Protein AF-A0A496X7P3-F1 (afdb_monomer)

Radius of gyrat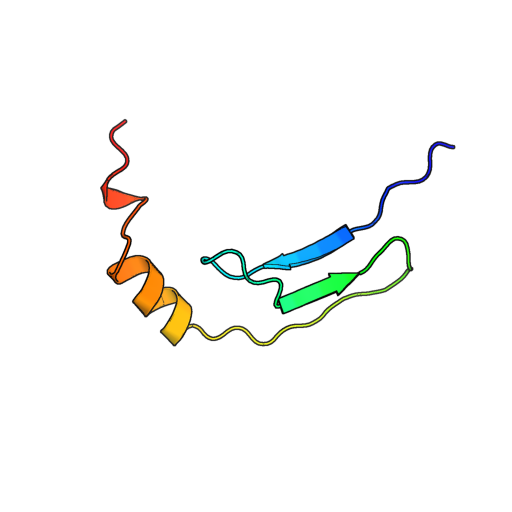ion: 15.51 Å; Cα contacts (8 Å, |Δi|>4): 45; chains: 1; bounding box: 38×13×44 Å

Nearest PDB structures (foldseek):
  4b4b-assembly1_B-2  TM=3.340E-01  e=8.502E+00  Pseudomonas aeruginosa PAO1

Structure (mmCIF, N/CA/C/O backbone):
data_AF-A0A496X7P3-F1
#
_entry.id   AF-A0A496X7P3-F1
#
loop_
_atom_site.group_PDB
_atom_site.id
_atom_site.type_symbol
_atom_site.label_atom_id
_atom_site.label_alt_id
_atom_site.label_comp_id
_atom_site.label_asym_id
_atom_site.label_entity_id
_atom_site.label_seq_id
_atom_site.pdbx_PDB_ins_code
_atom_site.Cartn_x
_atom_site.Cartn_y
_atom_site.Cartn_z
_atom_site.occupancy
_atom_site.B_iso_or_equiv
_atom_site.auth_seq_id
_atom_site.auth_comp_id
_atom_site.auth_asym_id
_atom_site.auth_atom_id
_atom_site.pdbx_PDB_model_num
ATOM 1 N N . SER A 1 1 ? -5.305 -0.529 30.151 1.00 68.25 1 SER A N 1
ATOM 2 C CA . SER A 1 1 ? -4.831 -0.983 28.827 1.00 68.25 1 SER A CA 1
ATOM 3 C C . SER A 1 1 ? -4.320 0.229 28.062 1.00 68.25 1 SER A C 1
ATOM 5 O O . SER A 1 1 ? -4.816 1.321 28.306 1.00 68.25 1 SER A O 1
ATOM 7 N N . LYS A 1 2 ? -3.309 0.084 27.196 1.00 73.31 2 LYS A N 1
ATOM 8 C CA . LYS A 1 2 ? -3.010 1.110 26.184 1.00 73.31 2 LYS A CA 1
ATOM 9 C C . LYS A 1 2 ? -3.811 0.721 24.935 1.00 73.31 2 LYS A C 1
ATOM 11 O O . LYS A 1 2 ? -3.589 -0.400 24.480 1.00 73.31 2 LYS A O 1
ATOM 16 N N . PRO A 1 3 ? -4.762 1.538 24.451 1.00 79.00 3 PRO A N 1
ATOM 17 C CA . PRO A 1 3 ? -5.455 1.233 23.204 1.00 79.00 3 PRO A CA 1
ATOM 18 C C . PRO A 1 3 ? -4.441 1.171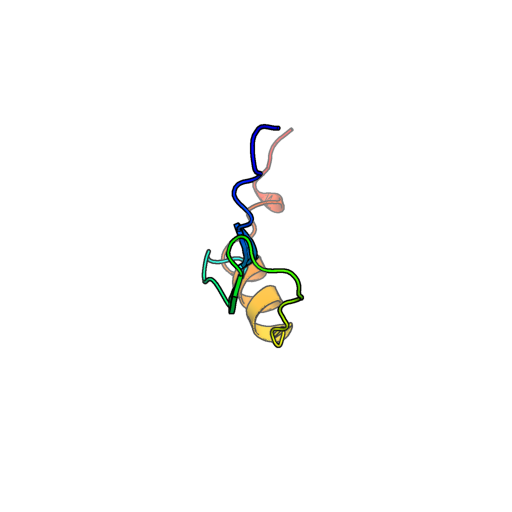 22.055 1.00 79.00 3 PRO A C 1
ATOM 20 O O . PRO A 1 3 ? -3.424 1.874 22.072 1.00 79.00 3 PRO A O 1
ATOM 23 N N . THR A 1 4 ? -4.679 0.272 21.106 1.00 85.00 4 THR A N 1
ATOM 24 C CA . THR A 1 4 ? -3.965 0.260 19.827 1.00 85.00 4 THR A CA 1
ATOM 25 C C . THR A 1 4 ? -4.410 1.454 18.986 1.00 85.00 4 THR A C 1
ATOM 27 O O . THR A 1 4 ? -5.452 2.037 19.241 1.00 85.00 4 THR A O 1
ATOM 30 N N . TRP A 1 5 ? -3.609 1.849 17.998 1.00 86.38 5 TRP A N 1
ATOM 31 C CA . TRP A 1 5 ? -3.969 2.955 17.101 1.00 86.38 5 TRP A CA 1
ATOM 32 C C . TRP A 1 5 ? -5.065 2.576 16.085 1.00 86.38 5 TRP A C 1
ATOM 34 O O . TRP A 1 5 ? -5.695 3.454 15.505 1.00 86.38 5 TRP A O 1
ATOM 44 N N . GLY A 1 6 ? -5.266 1.280 15.829 1.00 89.69 6 GLY A N 1
ATOM 45 C CA . GLY A 1 6 ? -5.943 0.825 14.616 1.00 89.69 6 GLY A CA 1
ATOM 46 C C . GLY A 1 6 ? -5.055 1.074 13.392 1.00 89.69 6 GLY A C 1
ATOM 47 O O . GLY A 1 6 ? -3.846 0.824 13.448 1.00 89.69 6 GLY A O 1
ATOM 48 N N . GLY A 1 7 ? -5.633 1.581 12.300 1.00 92.94 7 GLY A N 1
ATOM 49 C CA . GLY A 1 7 ? -4.887 1.986 11.100 1.00 92.94 7 GLY A CA 1
ATOM 50 C C . GLY A 1 7 ? -4.640 0.850 10.108 1.00 92.94 7 GLY A C 1
ATOM 51 O O . GLY A 1 7 ? -3.612 0.826 9.432 1.00 92.94 7 GLY A O 1
ATOM 52 N N . SER A 1 8 ? -5.551 -0.122 10.040 1.00 95.38 8 SER A N 1
ATOM 53 C CA . SER A 1 8 ? -5.474 -1.168 9.016 1.00 95.38 8 SER A CA 1
ATOM 54 C C . SER A 1 8 ? -5.662 -0.538 7.640 1.00 95.38 8 SER A C 1
ATOM 56 O O . SER A 1 8 ? -6.644 0.167 7.434 1.00 95.38 8 SER A O 1
ATOM 58 N N . ALA A 1 9 ? -4.753 -0.796 6.700 1.00 96.44 9 ALA A N 1
ATOM 59 C CA . ALA A 1 9 ? -4.802 -0.192 5.373 1.00 96.44 9 ALA A CA 1
ATOM 60 C C . ALA A 1 9 ? -4.355 -1.150 4.261 1.00 96.44 9 ALA A C 1
ATOM 62 O O . ALA A 1 9 ? -3.532 -2.045 4.469 1.00 96.44 9 ALA A O 1
ATOM 63 N N . ILE A 1 10 ? -4.889 -0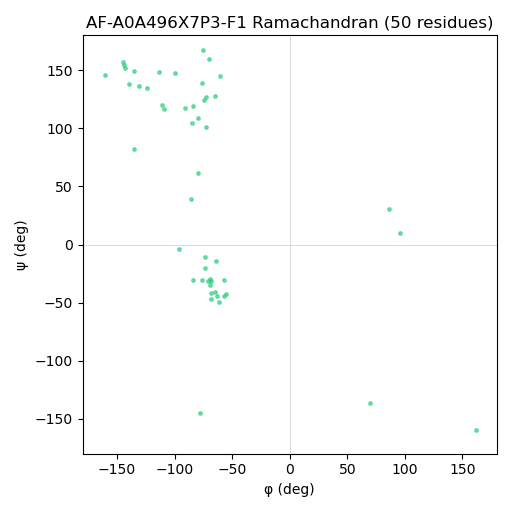.923 3.063 1.00 97.50 10 ILE A N 1
ATOM 64 C CA . ILE A 1 10 ? -4.455 -1.532 1.806 1.00 97.50 10 ILE A CA 1
ATOM 65 C C . ILE A 1 10 ? -3.812 -0.420 0.979 1.00 97.50 10 ILE A C 1
ATOM 67 O O . ILE A 1 10 ? -4.471 0.568 0.665 1.00 97.50 10 ILE A O 1
ATOM 71 N N . ILE A 1 11 ? -2.535 -0.580 0.635 1.00 96.69 11 ILE A N 1
ATOM 72 C CA . ILE A 1 11 ? -1.737 0.440 -0.055 1.00 96.69 11 ILE A CA 1
ATOM 73 C C . ILE A 1 11 ? -1.165 -0.154 -1.346 1.00 96.69 11 ILE A C 1
ATOM 75 O O . ILE A 1 11 ? -0.673 -1.288 -1.346 1.00 96.69 11 ILE A O 1
ATOM 79 N N . ASP A 1 12 ? -1.249 0.591 -2.446 1.00 94.69 12 ASP A N 1
ATOM 80 C CA . ASP A 1 12 ? -0.683 0.195 -3.737 1.00 94.69 12 ASP A CA 1
ATOM 81 C C . ASP A 1 12 ? 0.859 0.353 -3.770 1.00 94.69 12 ASP A C 1
ATOM 83 O O . ASP A 1 12 ? 1.453 0.982 -2.891 1.00 94.69 12 ASP A O 1
ATOM 87 N N . PRO A 1 13 ? 1.560 -0.207 -4.776 1.00 93.06 13 PRO A N 1
ATOM 88 C CA . PRO A 1 13 ? 3.023 -0.120 -4.846 1.00 93.06 13 PRO A CA 1
ATOM 89 C C . PRO A 1 13 ? 3.601 1.296 -5.011 1.00 93.06 13 PRO A C 1
ATOM 91 O O . PRO A 1 13 ? 4.810 1.459 -4.858 1.00 93.06 13 PRO A O 1
ATOM 94 N N . TRP A 1 14 ? 2.782 2.293 -5.357 1.00 92.56 14 TRP A N 1
ATOM 95 C CA . TRP A 1 14 ? 3.179 3.697 -5.495 1.00 92.56 14 TRP A CA 1
ATOM 96 C C . TRP A 1 14 ? 2.890 4.524 -4.231 1.00 92.56 14 TRP A C 1
ATOM 98 O O . TRP A 1 14 ? 3.262 5.696 -4.159 1.00 92.56 14 TRP A O 1
ATOM 108 N N . GLY A 1 15 ? 2.264 3.913 -3.220 1.00 94.12 15 GLY A N 1
ATOM 109 C CA . GLY A 1 15 ? 1.913 4.552 -1.953 1.00 94.12 15 GLY A CA 1
ATOM 110 C C . GLY A 1 15 ? 0.481 5.085 -1.892 1.00 94.12 15 GLY A C 1
ATOM 111 O O . GLY A 1 15 ? 0.148 5.793 -0.944 1.00 94.12 15 GLY A O 1
ATOM 112 N N . GLU A 1 16 ? -0.370 4.765 -2.867 1.00 95.31 16 GLU A N 1
ATOM 113 C CA . GLU A 1 16 ? -1.784 5.145 -2.838 1.00 95.31 16 GLU A CA 1
ATOM 114 C C . GLU A 1 16 ? -2.547 4.305 -1.804 1.00 95.31 16 GLU A C 1
ATOM 116 O O . GLU A 1 16 ? -2.495 3.075 -1.838 1.00 95.31 16 GLU A O 1
ATOM 121 N N . VAL A 1 17 ? -3.275 4.954 -0.891 1.00 96.44 17 VAL A N 1
ATOM 122 C CA . VAL A 1 17 ? -4.141 4.271 0.082 1.00 96.44 17 VAL A CA 1
ATOM 123 C C . VAL A 1 17 ? -5.452 3.895 -0.607 1.00 96.44 17 VAL A C 1
ATOM 125 O O . VAL A 1 17 ? -6.270 4.758 -0.911 1.00 96.44 17 VAL A O 1
ATOM 128 N N . LEU A 1 18 ? -5.654 2.601 -0.852 1.00 96.88 18 LEU A N 1
ATOM 129 C CA . LEU A 1 18 ? -6.838 2.073 -1.536 1.00 96.88 18 LEU A CA 1
ATOM 130 C C . LEU A 1 18 ? -8.018 1.858 -0.583 1.00 96.88 18 LEU A C 1
ATOM 132 O O . LEU A 1 18 ? -9.172 1.941 -0.996 1.00 96.88 18 LEU A O 1
ATOM 136 N N . ALA A 1 19 ? -7.728 1.547 0.680 1.00 97.62 19 ALA A N 1
ATOM 137 C CA . ALA A 1 19 ? -8.707 1.487 1.758 1.00 97.62 19 ALA A CA 1
ATOM 138 C C . ALA A 1 19 ? -7.997 1.584 3.112 1.00 97.62 19 ALA A C 1
ATOM 140 O O . ALA A 1 19 ? -6.904 1.037 3.264 1.00 97.62 19 ALA A O 1
ATOM 141 N N . GLU A 1 20 ? -8.623 2.222 4.098 1.00 96.62 20 GLU A N 1
ATOM 142 C CA . GLU A 1 20 ? -8.108 2.329 5.465 1.00 96.62 20 GLU A CA 1
ATOM 143 C C . GLU A 1 20 ? -9.234 2.279 6.501 1.00 96.62 20 GLU A C 1
ATOM 145 O O . GLU A 1 20 ? -10.383 2.609 6.208 1.00 96.62 20 GLU A O 1
ATOM 150 N N . MET A 1 21 ? -8.898 1.843 7.712 1.00 94.94 21 MET A N 1
ATOM 151 C CA . MET A 1 21 ? -9.786 1.829 8.870 1.00 94.94 21 MET A CA 1
ATOM 152 C C . MET A 1 21 ? -9.011 2.249 10.117 1.00 94.94 21 MET A C 1
ATOM 154 O O . MET A 1 21 ? -7.877 1.813 10.332 1.00 94.94 21 MET A O 1
ATOM 158 N N . ASN A 1 22 ? -9.646 3.081 10.942 1.00 90.06 22 ASN A N 1
ATOM 159 C CA . ASN A 1 22 ? -9.111 3.568 12.215 1.00 90.06 22 ASN A CA 1
ATOM 160 C C . ASN A 1 22 ? -9.231 2.484 13.313 1.00 90.06 22 ASN A C 1
ATOM 162 O O . ASN A 1 22 ? -9.058 1.301 13.030 1.00 90.06 22 ASN A O 1
ATOM 166 N N . ASP A 1 23 ? -9.490 2.858 14.568 1.00 8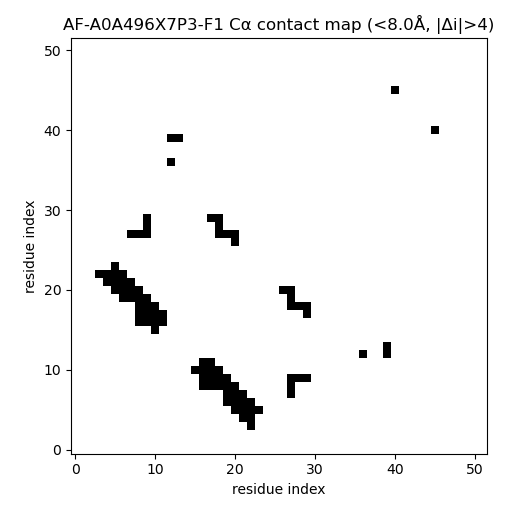8.94 23 ASP A N 1
ATOM 167 C CA . ASP A 1 23 ? -9.634 1.933 15.710 1.00 88.94 23 ASP A CA 1
ATOM 168 C C . ASP A 1 23 ? -11.069 1.379 15.846 1.00 88.94 23 ASP A C 1
ATOM 170 O O . ASP A 1 23 ? -11.623 1.268 16.937 1.00 88.94 23 ASP A O 1
ATOM 174 N N . GLU A 1 24 ? -11.707 1.082 14.714 1.00 88.50 24 GLU A N 1
ATOM 175 C CA . GLU A 1 24 ? -13.051 0.500 14.657 1.00 88.50 24 GLU A CA 1
ATOM 176 C C . GLU A 1 24 ? -12.963 -1.015 14.419 1.00 88.50 24 GLU A C 1
ATOM 178 O O . GLU A 1 24 ? -12.049 -1.504 13.753 1.00 88.50 24 GLU A O 1
ATOM 183 N N . GLU A 1 25 ? -13.912 -1.785 14.958 1.00 91.31 25 GLU A N 1
ATOM 184 C CA . GLU A 1 25 ? -14.001 -3.221 14.680 1.00 91.31 25 GLU A CA 1
ATOM 185 C C . GLU A 1 25 ? -14.558 -3.445 13.269 1.00 91.31 25 GLU A C 1
ATOM 187 O O . GLU A 1 25 ? -15.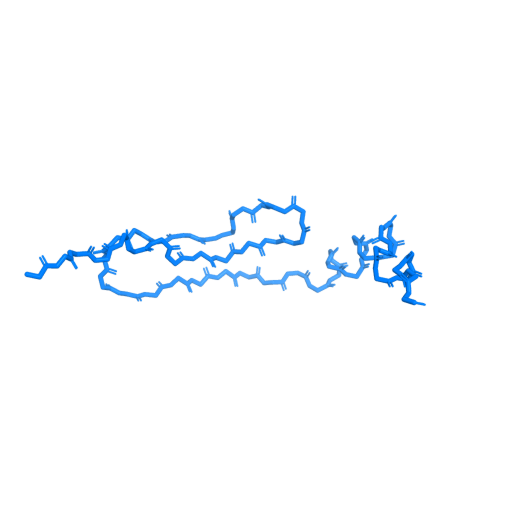647 -2.976 12.937 1.00 91.31 25 GLU A O 1
ATOM 192 N N . GLY A 1 26 ? -13.831 -4.183 12.428 1.00 93.44 26 GLY A N 1
ATOM 193 C CA . GLY A 1 26 ? -14.270 -4.433 11.061 1.00 93.44 26 GLY A CA 1
ATOM 194 C C . GLY A 1 26 ? -13.165 -4.905 10.127 1.00 93.44 26 GLY A C 1
ATOM 195 O O . GLY A 1 26 ? -12.130 -5.423 10.550 1.00 93.44 26 GLY A O 1
ATOM 196 N N . TYR A 1 27 ? -13.413 -4.740 8.830 1.00 95.62 27 TYR A N 1
ATOM 197 C CA . TYR A 1 27 ? -12.465 -5.039 7.764 1.00 95.62 27 TYR A CA 1
ATOM 198 C C . TYR A 1 27 ? -12.617 -4.043 6.611 1.00 95.62 27 TYR A C 1
ATOM 200 O O . TYR A 1 27 ? -13.679 -3.459 6.404 1.00 95.62 27 TYR A O 1
ATOM 208 N N . VAL A 1 28 ? -11.553 -3.903 5.822 1.00 97.12 28 VAL A N 1
ATOM 209 C CA . VAL A 1 28 ? -11.532 -3.108 4.589 1.00 97.12 28 VAL A CA 1
ATOM 210 C C . VAL A 1 28 ? -11.337 -4.005 3.373 1.00 97.12 28 VAL A C 1
ATOM 212 O O . VAL A 1 28 ? -10.685 -5.047 3.456 1.00 97.12 28 VAL A O 1
ATOM 215 N N . ILE A 1 29 ? -11.904 -3.604 2.235 1.00 97.38 29 ILE A N 1
ATOM 216 C CA . ILE A 1 29 ? -11.782 -4.307 0.953 1.00 97.38 29 ILE A CA 1
ATOM 217 C C . ILE A 1 29 ? -11.385 -3.291 -0.113 1.00 97.38 29 ILE A C 1
ATOM 219 O O . ILE A 1 29 ? -11.970 -2.215 -0.191 1.00 97.38 29 ILE A O 1
ATOM 223 N N . ALA A 1 30 ? -10.436 -3.665 -0.969 1.00 97.69 30 ALA A N 1
ATOM 224 C CA . ALA A 1 30 ? -10.088 -2.917 -2.169 1.00 97.69 30 ALA A CA 1
ATOM 225 C C . ALA A 1 30 ? -9.921 -3.866 -3.363 1.00 97.69 30 ALA A C 1
ATOM 227 O O . ALA A 1 30 ? -9.506 -5.018 -3.208 1.00 97.69 30 ALA A O 1
ATOM 228 N N . ALA A 1 31 ? -10.231 -3.376 -4.563 1.00 96.00 31 ALA A N 1
ATOM 229 C CA . ALA A 1 31 ? -9.925 -4.084 -5.799 1.00 96.00 31 ALA A CA 1
ATOM 230 C C . ALA A 1 31 ? -8.431 -3.945 -6.127 1.00 96.00 31 ALA A C 1
ATOM 232 O O . ALA A 1 31 ? -7.855 -2.868 -5.988 1.00 96.00 31 ALA A O 1
ATOM 233 N N . ILE A 1 32 ? -7.810 -5.030 -6.589 1.00 93.88 32 ILE A N 1
ATOM 234 C CA . ILE A 1 32 ? -6.395 -5.039 -6.971 1.00 93.88 32 ILE A CA 1
ATOM 235 C C . ILE A 1 32 ? -6.284 -5.159 -8.488 1.00 93.88 32 ILE A C 1
ATOM 237 O O . ILE A 1 32 ? -6.630 -6.195 -9.061 1.00 93.88 32 ILE A O 1
ATOM 241 N N . ASP A 1 33 ? -5.728 -4.129 -9.126 1.00 94.25 33 ASP A N 1
ATOM 242 C CA . ASP A 1 33 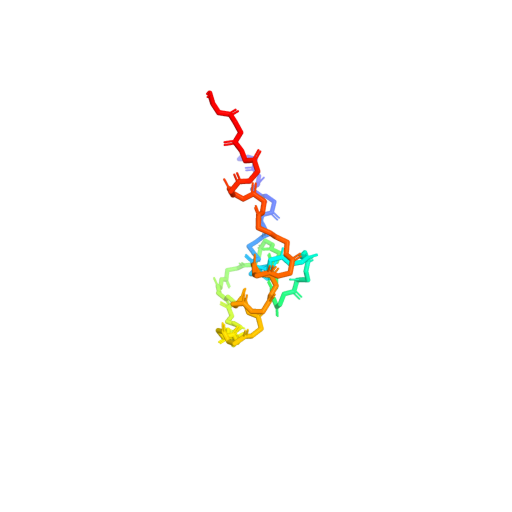? -5.352 -4.171 -10.537 1.00 94.25 33 ASP A CA 1
ATOM 243 C C . ASP A 1 33 ? -3.950 -4.779 -10.699 1.00 94.25 33 ASP A C 1
ATOM 245 O O . ASP A 1 33 ? -2.920 -4.151 -10.438 1.00 94.25 33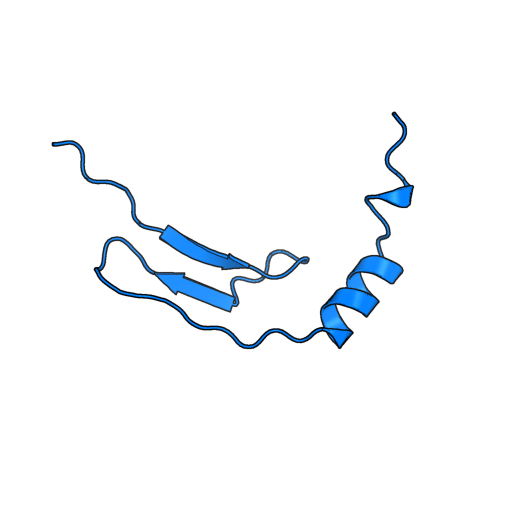 ASP A O 1
ATOM 249 N N . ARG A 1 34 ? -3.904 -6.032 -11.157 1.00 95.38 34 ARG A N 1
ATOM 250 C CA . ARG A 1 34 ? -2.639 -6.738 -11.395 1.00 95.38 34 ARG A CA 1
ATOM 251 C C . ARG A 1 34 ? -1.851 -6.181 -12.575 1.00 95.38 34 ARG A C 1
ATOM 253 O O . ARG A 1 34 ? -0.624 -6.272 -12.549 1.00 95.38 34 ARG A O 1
ATOM 260 N N . GLN A 1 35 ? -2.526 -5.618 -13.576 1.00 96.38 35 GLN A N 1
ATOM 261 C CA . GLN A 1 35 ? -1.858 -5.044 -14.737 1.00 96.38 35 GLN A CA 1
ATOM 262 C C . GLN A 1 35 ? -1.084 -3.799 -14.318 1.00 96.38 35 GLN A C 1
ATOM 264 O O . GLN A 1 35 ? 0.105 -3.696 -14.608 1.00 96.38 35 GLN A O 1
ATOM 269 N N . ARG A 1 36 ? -1.717 -2.907 -13.545 1.00 93.88 36 ARG A N 1
ATOM 270 C CA . ARG A 1 36 ? -1.045 -1.732 -12.971 1.00 93.88 36 ARG A CA 1
ATOM 271 C C . ARG A 1 36 ? 0.184 -2.120 -12.146 1.00 93.88 36 ARG A C 1
ATOM 273 O O . ARG A 1 36 ? 1.231 -1.492 -12.282 1.00 93.88 36 ARG A O 1
ATOM 280 N N . ILE A 1 37 ? 0.084 -3.171 -11.328 1.00 95.12 37 ILE A N 1
ATOM 281 C CA . ILE A 1 37 ? 1.213 -3.657 -10.518 1.00 95.12 37 ILE A CA 1
ATOM 282 C C . ILE A 1 37 ? 2.375 -4.145 -11.396 1.00 95.12 37 ILE A C 1
ATOM 284 O O . ILE A 1 37 ? 3.525 -3.830 -11.087 1.00 95.12 37 ILE A O 1
ATOM 288 N N . SER A 1 38 ? 2.101 -4.912 -12.459 1.00 95.44 38 SER A N 1
ATOM 289 C CA . SER A 1 38 ? 3.144 -5.363 -13.400 1.00 95.44 38 SER A CA 1
ATOM 290 C C . SER A 1 38 ? 3.815 -4.167 -14.070 1.00 95.44 38 SER A C 1
ATOM 292 O O . SER A 1 38 ? 5.034 -4.038 -13.969 1.00 95.44 38 SER A O 1
ATOM 294 N N . THR A 1 39 ? 3.029 -3.234 -14.615 1.00 95.75 39 THR A N 1
ATOM 295 C CA . THR A 1 39 ? 3.546 -2.031 -15.278 1.00 95.75 39 THR A CA 1
ATOM 296 C C . THR A 1 39 ? 4.446 -1.205 -14.354 1.00 95.75 39 THR A C 1
ATOM 298 O O . THR A 1 39 ? 5.521 -0.773 -14.764 1.00 95.75 39 THR A O 1
ATOM 301 N N . LEU A 1 40 ? 4.049 -1.001 -13.091 1.00 94.50 40 LEU A N 1
ATOM 302 C CA . LEU A 1 40 ? 4.856 -0.247 -12.124 1.00 94.50 40 LEU A CA 1
ATOM 303 C C . LEU A 1 40 ? 6.183 -0.945 -11.796 1.00 94.50 40 LEU A C 1
ATOM 305 O O . LEU A 1 40 ? 7.215 -0.284 -11.703 1.00 94.50 40 LEU A O 1
ATOM 309 N N . ARG A 1 41 ? 6.174 -2.274 -11.638 1.00 94.56 41 ARG A N 1
ATOM 310 C CA . ARG A 1 41 ? 7.391 -3.052 -11.347 1.00 94.56 41 ARG A CA 1
ATOM 311 C C . ARG A 1 41 ? 8.354 -3.092 -12.529 1.00 94.56 41 ARG A C 1
ATOM 313 O O . ARG A 1 41 ? 9.557 -3.069 -12.305 1.00 94.56 41 ARG A O 1
ATOM 320 N N . GLU A 1 42 ? 7.840 -3.125 -13.755 1.00 94.75 42 GLU A N 1
ATOM 321 C CA . GLU A 1 42 ? 8.652 -3.031 -14.975 1.00 94.75 42 GLU A CA 1
ATOM 322 C C . GLU A 1 42 ? 9.270 -1.638 -15.134 1.00 94.75 42 GLU A C 1
ATOM 324 O O . GLU A 1 42 ? 10.447 -1.515 -15.465 1.00 94.75 42 GLU A O 1
ATOM 329 N N . ALA A 1 43 ? 8.500 -0.582 -14.852 1.00 94.19 43 ALA A N 1
ATOM 330 C CA . ALA A 1 43 ? 8.987 0.794 -14.922 1.00 94.19 43 ALA A CA 1
ATOM 331 C C . ALA A 1 43 ? 10.023 1.121 -13.829 1.00 94.19 43 ALA A C 1
ATOM 333 O O . ALA A 1 43 ? 10.918 1.938 -14.051 1.00 94.19 43 ALA A O 1
ATOM 334 N N . MET A 1 44 ? 9.913 0.497 -12.651 1.00 92.69 44 MET A N 1
ATOM 335 C CA . MET A 1 44 ? 10.834 0.674 -11.527 1.00 92.69 44 MET A CA 1
ATOM 336 C C . MET A 1 44 ? 11.202 -0.683 -10.897 1.00 92.69 44 MET A C 1
ATOM 338 O O . MET A 1 44 ? 10.650 -1.056 -9.855 1.00 92.69 44 MET A O 1
ATOM 342 N N . PRO A 1 45 ? 12.168 -1.418 -11.478 1.00 92.81 45 PRO A N 1
ATOM 343 C CA . PRO A 1 45 ? 12.559 -2.750 -11.021 1.00 92.81 45 PRO A CA 1
ATOM 344 C C . PRO A 1 45 ? 13.488 -2.669 -9.799 1.00 92.81 45 PRO A C 1
ATOM 346 O O . PRO A 1 45 ? 14.642 -3.094 -9.812 1.00 92.81 45 PRO A O 1
ATOM 349 N N . ALA A 1 46 ? 12.988 -2.094 -8.702 1.00 91.19 46 ALA A N 1
ATOM 350 C CA . ALA A 1 46 ? 13.771 -1.820 -7.496 1.00 91.19 46 ALA A CA 1
ATOM 351 C C . ALA A 1 46 ? 14.435 -3.077 -6.904 1.00 91.19 46 ALA A C 1
ATOM 353 O O . ALA A 1 46 ? 15.515 -2.990 -6.320 1.00 91.19 46 ALA A O 1
ATOM 354 N N . LEU A 1 47 ? 13.805 -4.246 -7.068 1.00 88.88 47 LEU A N 1
ATOM 355 C CA . LEU A 1 47 ?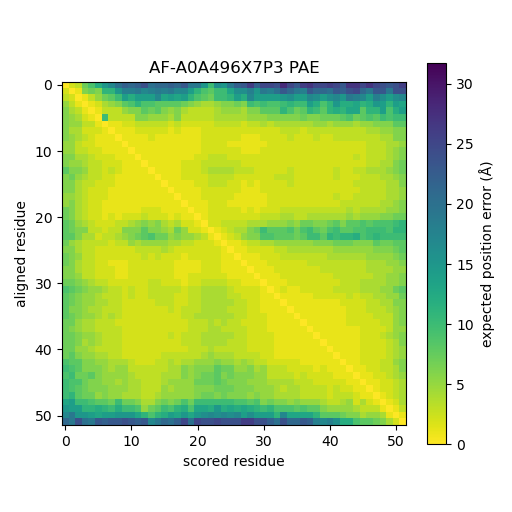 14.357 -5.524 -6.618 1.00 88.88 47 LEU A CA 1
ATOM 356 C C . LEU A 1 47 ? 15.551 -5.987 -7.467 1.00 88.88 47 LEU A C 1
ATOM 358 O O . LEU A 1 47 ? 16.464 -6.580 -6.902 1.00 88.88 47 LEU A O 1
ATOM 362 N N . ASP A 1 48 ? 15.592 -5.666 -8.762 1.00 90.81 48 ASP A N 1
ATOM 363 C CA . ASP A 1 48 ? 16.700 -6.042 -9.655 1.00 90.81 48 ASP A CA 1
ATOM 364 C C . ASP A 1 48 ? 17.930 -5.155 -9.426 1.00 90.81 48 ASP A C 1
ATOM 366 O O . ASP A 1 48 ? 19.072 -5.593 -9.554 1.00 90.81 48 ASP A O 1
ATOM 370 N N . HIS A 1 49 ? 17.713 -3.901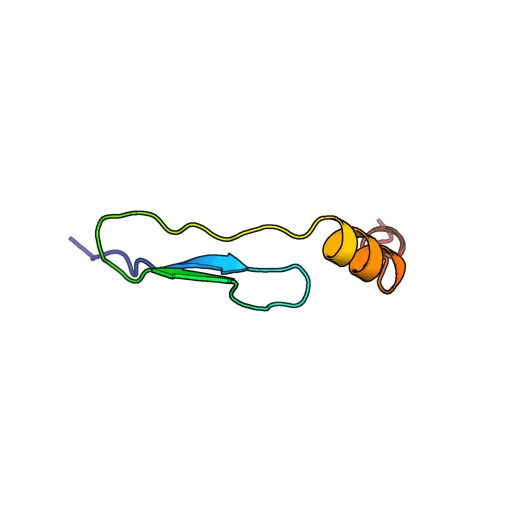 -9.022 1.00 89.25 49 HIS A N 1
ATOM 371 C CA . HIS A 1 49 ? 18.791 -2.987 -8.633 1.00 89.25 49 HIS A CA 1
ATOM 372 C C . HIS A 1 49 ? 19.408 -3.321 -7.266 1.00 89.25 49 HIS A C 1
ATOM 374 O O . HIS A 1 49 ? 20.436 -2.746 -6.891 1.00 89.25 49 HIS A O 1
ATOM 380 N N . ARG A 1 50 ? 18.796 -4.228 -6.496 1.00 86.38 50 ARG A N 1
ATOM 381 C CA . ARG A 1 50 ? 19.257 -4.587 -5.156 1.00 86.38 50 ARG A CA 1
ATOM 382 C C . ARG A 1 50 ? 20.528 -5.434 -5.249 1.00 86.38 50 ARG A C 1
ATOM 384 O O . ARG A 1 50 ? 20.477 -6.634 -5.491 1.00 86.38 50 ARG A O 1
ATOM 391 N N . ARG A 1 51 ? 21.682 -4.808 -5.015 1.00 82.00 51 ARG A N 1
ATOM 392 C CA . ARG A 1 51 ? 22.969 -5.504 -4.868 1.00 82.00 51 ARG A CA 1
ATOM 393 C C . ARG A 1 51 ? 23.107 -5.974 -3.420 1.00 82.00 51 ARG A C 1
ATOM 395 O O . ARG A 1 51 ? 23.069 -5.147 -2.510 1.00 82.00 51 ARG A O 1
ATOM 402 N N . PHE A 1 52 ? 23.224 -7.282 -3.232 1.00 70.12 52 PHE A N 1
ATOM 403 C CA . PHE A 1 52 ? 23.660 -7.905 -1.985 1.00 70.12 52 PHE A CA 1
ATOM 404 C C . PHE A 1 52 ? 25.116 -8.334 -2.110 1.00 70.12 52 PHE A C 1
ATOM 406 O O . PHE A 1 52 ? 25.514 -8.682 -3.247 1.00 70.12 52 PHE A O 1
#

Foldseek 3Di:
DDQDFQWDFDAAPVGRTQDTDTSDPDDDDGDDDPVVNVVVCVVPVVVVVDDD

Secondary structure (DSSP, 8-state):
-PPP---EEEE-TTS-EEEEE-SSSS-------HHHHHHHHHH--TTTT---

Mean predicted aligned error: 4.75 Å

Solvent-accessible surface area (backbone atoms only — not comparable to full-atom values): 3599 Å² total; per-residue (Å²): 135,82,82,75,76,55,60,54,66,44,66,49,100,88,70,50,77,66,32,71,42,54,75,67,94,83,85,80,77,67,90,82,62,65,65,61,53,51,54,52,42,71,77,52,49,65,75,78,70,57,82,128

pLDDT: mean 91.75, std 6.59, range [68.25, 97.69]

Sequence (52 aa):
SKPTWGGSAIIDPWGEVLAEMNDEEGYVIAAIDRQRISTLREAMPALDHRRF